Protein AF-A0A4U6MAI3-F1 (afdb_monomer_lite)

Sequence (96 aa):
IECAVLGNDHPQASTCGEIVLNSDFYAYDTKYIDDNGAKVVVPAAIAPEINDKIREIAIQAYQTLGCAGMARVDVFLTAENDVVINEINTLPGFTN

Foldseek 3Di:
DKWKWFAAPDIFIDFDKDWDAPDPDDDPCLVPPDPNGTDIGPRDPDDPVLRVVVRVVLVVVCVVVNAHGMWMWDWDQDPVRDTGTDDIGNDDDPDD

Radius of gyration: 13.42 Å; chains: 1; bounding box: 33×31×30 Å

Structure (mmCIF, N/CA/C/O backbone):
data_AF-A0A4U6MAI3-F1
#
_entry.id   AF-A0A4U6MAI3-F1
#
loop_
_atom_site.group_PDB
_atom_site.id
_atom_site.type_symbol
_atom_site.label_atom_id
_atom_site.label_alt_id
_atom_site.label_comp_id
_atom_site.label_asym_id
_atom_site.label_entity_id
_atom_site.label_seq_id
_atom_site.pdbx_PDB_ins_code
_atom_site.Cartn_x
_atom_site.Cartn_y
_atom_site.Cartn_z
_atom_site.occupancy
_atom_site.B_iso_or_equiv
_atom_site.auth_seq_id
_atom_site.auth_comp_id
_atom_site.auth_asym_id
_atom_site.auth_atom_id
_atom_site.pdbx_PDB_model_num
ATOM 1 N N . ILE A 1 1 ? -0.442 4.783 6.79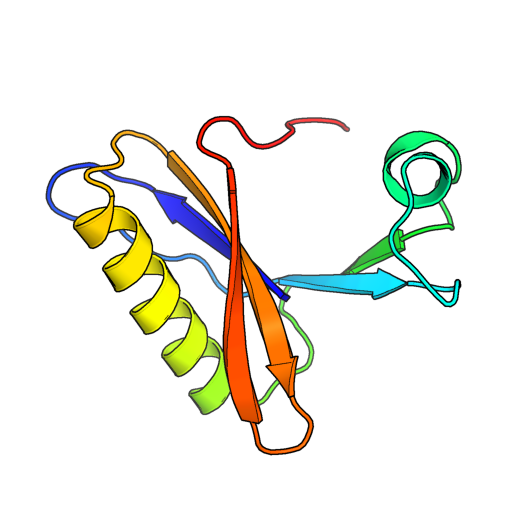9 1.00 96.38 1 ILE A N 1
ATOM 2 C CA . ILE A 1 1 ? -0.188 3.321 6.782 1.00 96.38 1 ILE A CA 1
ATOM 3 C C . ILE A 1 1 ? 0.348 2.960 5.407 1.00 96.38 1 ILE A C 1
ATOM 5 O O . ILE A 1 1 ? -0.144 3.506 4.430 1.00 96.38 1 ILE A O 1
ATOM 9 N N . GLU A 1 2 ? 1.343 2.088 5.325 1.00 97.38 2 GLU A N 1
ATOM 10 C CA . GLU A 1 2 ? 1.944 1.637 4.067 1.00 97.38 2 GLU A CA 1
ATOM 11 C C . GLU A 1 2 ? 1.771 0.122 3.909 1.00 97.38 2 GLU A C 1
ATOM 13 O O . GLU A 1 2 ? 1.900 -0.634 4.876 1.00 97.38 2 GLU A O 1
ATOM 18 N N . CYS A 1 3 ? 1.499 -0.334 2.688 1.00 98.56 3 CYS A N 1
ATOM 19 C CA . CYS A 1 3 ? 1.410 -1.750 2.343 1.00 98.56 3 CYS A CA 1
ATOM 20 C C . CYS A 1 3 ? 2.213 -2.027 1.066 1.00 98.56 3 CYS A C 1
ATOM 22 O O . CYS A 1 3 ? 2.007 -1.372 0.042 1.00 98.56 3 CYS A O 1
ATOM 24 N N . ALA A 1 4 ? 3.134 -2.992 1.110 1.00 98.62 4 ALA A N 1
ATOM 25 C CA . ALA A 1 4 ? 3.875 -3.412 -0.072 1.00 98.62 4 ALA A CA 1
ATOM 26 C C . ALA A 1 4 ? 3.076 -4.464 -0.847 1.00 98.62 4 ALA A C 1
ATO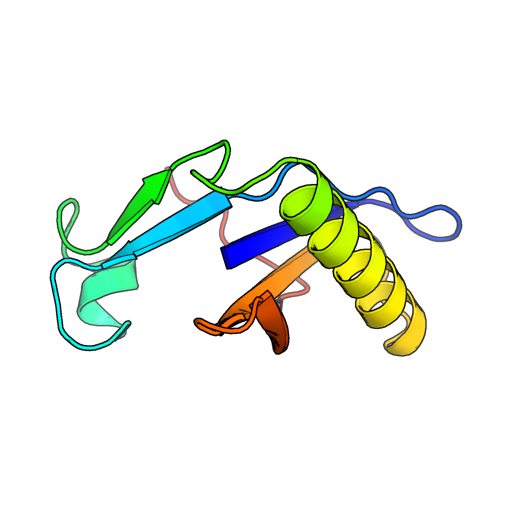M 28 O O . ALA A 1 4 ? 2.569 -5.425 -0.265 1.00 98.62 4 ALA A O 1
ATOM 29 N N . VAL A 1 5 ? 3.008 -4.303 -2.166 1.00 98.81 5 VAL A N 1
ATOM 30 C CA . VAL A 1 5 ? 2.404 -5.263 -3.091 1.00 98.81 5 VAL A CA 1
ATOM 31 C C . VAL A 1 5 ? 3.477 -5.756 -4.054 1.00 98.81 5 VAL A C 1
ATOM 33 O O . VAL A 1 5 ? 4.206 -4.955 -4.642 1.00 98.81 5 VAL A O 1
ATOM 36 N N . LEU A 1 6 ? 3.575 -7.074 -4.214 1.00 98.81 6 LEU A N 1
ATOM 37 C CA . LEU A 1 6 ? 4.536 -7.734 -5.096 1.00 98.81 6 LEU A CA 1
ATOM 38 C C . LEU A 1 6 ? 3.818 -8.727 -6.009 1.00 98.81 6 LEU A C 1
ATOM 40 O O . LEU A 1 6 ? 3.034 -9.549 -5.538 1.00 98.81 6 LEU A O 1
ATOM 44 N N . GLY A 1 7 ? 4.136 -8.699 -7.298 1.00 98.31 7 GLY A N 1
ATOM 45 C CA . GLY A 1 7 ? 3.668 -9.670 -8.280 1.00 98.31 7 GLY A CA 1
ATOM 46 C C . GLY A 1 7 ? 3.210 -9.031 -9.586 1.00 98.31 7 GLY A C 1
ATOM 47 O O . GLY A 1 7 ? 3.318 -7.829 -9.787 1.00 98.31 7 GLY A O 1
ATOM 48 N N . ASN A 1 8 ? 2.706 -9.881 -10.480 1.00 97.44 8 ASN A N 1
ATOM 49 C CA . ASN A 1 8 ? 2.093 -9.484 -11.748 1.00 97.44 8 ASN A CA 1
ATOM 50 C C . ASN A 1 8 ? 0.625 -9.944 -11.738 1.00 97.44 8 ASN A C 1
ATOM 52 O O . ASN A 1 8 ? -0.201 -9.319 -11.085 1.00 97.44 8 ASN A O 1
ATOM 56 N N . ASP A 1 9 ? 0.316 -11.093 -12.347 1.00 94.88 9 ASP A N 1
ATOM 57 C CA . ASP A 1 9 ? -1.055 -11.628 -12.453 1.00 94.88 9 ASP A CA 1
ATOM 58 C C . ASP A 1 9 ? -1.662 -12.061 -11.104 1.00 94.88 9 ASP A C 1
ATOM 60 O O . ASP A 1 9 ? -2.881 -12.065 -10.918 1.00 94.88 9 ASP A O 1
ATOM 64 N N . HIS A 1 10 ? -0.808 -12.422 -10.143 1.00 97.25 10 HIS A N 1
ATOM 65 C CA . HIS A 1 10 ? -1.193 -12.868 -8.803 1.00 97.25 10 HIS A CA 1
ATOM 66 C C . HIS A 1 10 ? -0.466 -12.040 -7.732 1.00 97.25 10 HIS A C 1
ATOM 68 O O . HIS A 1 10 ? 0.457 -12.548 -7.090 1.00 97.25 10 HIS A O 1
ATOM 74 N N . PRO A 1 11 ? -0.822 -10.752 -7.569 1.00 98.44 11 PRO A N 1
ATOM 75 C CA . PRO A 1 11 ? -0.152 -9.878 -6.619 1.00 98.44 11 PRO A CA 1
ATOM 76 C C . PRO A 1 11 ? -0.453 -10.296 -5.176 1.00 98.44 11 PRO A C 1
ATOM 78 O O . PRO A 1 11 ? -1.566 -10.708 -4.845 1.00 98.44 11 PRO A O 1
ATOM 81 N N . GLN A 1 12 ? 0.544 -10.168 -4.305 1.00 98.69 12 GLN A N 1
ATOM 82 C CA . GLN A 1 12 ? 0.436 -10.437 -2.875 1.00 98.69 12 GLN A CA 1
ATOM 83 C C . GLN A 1 12 ? 0.770 -9.183 -2.075 1.00 98.69 12 GLN A C 1
ATOM 85 O O . GLN A 1 12 ? 1.737 -8.486 -2.378 1.00 98.69 12 GLN A O 1
ATOM 90 N N . ALA A 1 13 ? -0.017 -8.928 -1.031 1.00 98.69 13 ALA A N 1
ATOM 91 C CA . ALA A 1 13 ? 0.200 -7.834 -0.094 1.00 98.69 13 ALA A CA 1
ATOM 92 C C . ALA A 1 13 ? 0.940 -8.305 1.167 1.00 98.69 13 ALA A C 1
ATOM 94 O O . ALA A 1 13 ? 0.558 -9.312 1.783 1.00 98.69 13 ALA A O 1
ATOM 95 N N . SER A 1 14 ? 1.953 -7.539 1.579 1.00 98.56 14 SER A N 1
ATOM 96 C CA . SER A 1 14 ? 2.666 -7.700 2.850 1.00 98.56 14 SER A CA 1
ATOM 97 C C . SER A 1 14 ? 1.763 -7.404 4.055 1.00 98.56 14 SER A C 1
ATOM 99 O O . SER A 1 14 ? 0.621 -6.973 3.907 1.00 98.56 14 SER A O 1
ATOM 101 N N . THR A 1 15 ? 2.282 -7.580 5.275 1.00 98.25 15 THR A N 1
ATOM 102 C CA . THR A 1 15 ? 1.689 -6.913 6.448 1.00 98.25 15 THR A CA 1
ATOM 103 C C . THR A 1 15 ? 1.807 -5.395 6.302 1.00 98.25 15 THR A C 1
ATOM 105 O O . THR A 1 15 ? 2.729 -4.912 5.636 1.00 98.25 15 THR A O 1
ATOM 108 N N . CYS A 1 16 ? 0.899 -4.646 6.922 1.00 98.38 16 CYS A N 1
ATOM 109 C CA . CYS A 1 16 ? 0.965 -3.190 6.927 1.00 98.38 16 CYS A CA 1
ATOM 110 C C . CYS A 1 16 ? 2.082 -2.684 7.849 1.00 98.38 16 CYS A C 1
ATOM 112 O O . CYS A 1 16 ? 2.334 -3.264 8.910 1.00 98.38 16 CYS A O 1
ATOM 114 N N . GLY A 1 17 ? 2.711 -1.583 7.449 1.00 97.38 17 GLY A N 1
ATOM 115 C CA . GLY A 1 17 ? 3.598 -0.766 8.270 1.00 97.38 17 GLY A CA 1
ATOM 116 C C . GLY A 1 17 ? 2.973 0.597 8.564 1.00 97.38 17 GLY A C 1
ATOM 117 O O . GLY A 1 17 ? 2.108 1.082 7.834 1.00 97.38 17 GLY A O 1
ATOM 118 N N . GLU A 1 18 ? 3.393 1.225 9.651 1.00 94.75 18 GLU A N 1
ATOM 119 C CA . GLU A 1 18 ? 2.945 2.557 10.036 1.00 94.75 18 GLU A CA 1
ATOM 120 C C . GLU A 1 18 ? 4.116 3.531 10.025 1.00 94.75 18 GLU A C 1
ATOM 122 O O . GLU A 1 18 ? 5.160 3.263 10.616 1.00 94.75 18 GLU A O 1
ATOM 127 N N . ILE A 1 19 ? 3.924 4.672 9.366 1.00 88.50 19 ILE A N 1
ATOM 128 C CA . ILE A 1 19 ? 4.818 5.815 9.497 1.00 88.50 19 ILE A CA 1
ATOM 129 C C . ILE A 1 19 ? 4.270 6.674 10.629 1.00 88.50 19 ILE A C 1
ATOM 131 O O . ILE A 1 19 ? 3.233 7.319 10.470 1.00 88.50 19 ILE A O 1
ATOM 135 N N . VAL A 1 20 ? 4.974 6.682 11.755 1.00 82.56 20 VAL A N 1
ATOM 136 C CA . VAL A 1 20 ? 4.669 7.548 12.893 1.00 82.56 20 VAL A CA 1
ATOM 137 C C . VAL A 1 20 ? 5.493 8.819 12.763 1.00 82.56 20 VAL A C 1
ATOM 139 O O . VAL A 1 20 ? 6.724 8.769 12.703 1.00 82.56 20 VAL A O 1
ATOM 142 N N . LEU A 1 21 ? 4.806 9.955 12.716 1.00 72.31 21 LEU A N 1
ATOM 143 C CA . LEU A 1 21 ? 5.410 11.274 12.582 1.00 72.31 21 LEU A CA 1
ATOM 144 C C . LEU A 1 21 ? 5.479 11.941 13.945 1.00 72.31 21 LEU A C 1
ATOM 146 O O . LEU A 1 21 ? 4.509 11.918 14.698 1.00 72.31 21 LEU A O 1
ATOM 150 N N . ASN A 1 22 ? 6.616 12.567 14.234 1.00 63.75 22 ASN A N 1
ATOM 151 C CA . ASN A 1 22 ? 6.774 13.414 15.417 1.00 63.75 22 ASN A CA 1
ATOM 152 C C . ASN A 1 22 ? 6.426 14.891 15.129 1.00 63.75 22 ASN A C 1
ATOM 154 O O . ASN A 1 22 ? 6.497 15.726 16.028 1.00 63.75 22 ASN A O 1
ATOM 158 N N . SER A 1 23 ? 6.058 15.213 13.884 1.00 59.06 23 SER A N 1
ATOM 159 C CA . SER A 1 23 ? 5.631 16.532 13.408 1.00 59.06 23 SER A CA 1
ATOM 160 C C . SER A 1 23 ? 4.189 16.494 12.889 1.00 59.06 23 SER A C 1
ATOM 162 O O . SER A 1 23 ? 3.663 15.432 12.558 1.00 59.06 23 SER A O 1
ATOM 164 N N . ASP A 1 24 ? 3.565 17.668 12.760 1.00 56.28 24 ASP A N 1
ATOM 165 C CA . ASP A 1 24 ? 2.175 17.799 12.297 1.00 56.28 24 ASP A CA 1
ATOM 166 C C . ASP A 1 24 ? 1.948 17.294 10.851 1.00 56.28 24 ASP A C 1
ATOM 168 O O . ASP A 1 24 ? 0.807 17.037 10.472 1.00 56.28 24 ASP A O 1
ATOM 172 N N . PHE A 1 25 ? 3.002 17.152 10.029 1.00 58.75 25 PHE A N 1
ATOM 173 C CA . PHE A 1 25 ? 2.905 16.745 8.619 1.00 58.75 25 PHE A CA 1
ATOM 174 C C . PHE A 1 25 ? 4.137 15.987 8.106 1.00 58.75 25 PHE A C 1
ATOM 176 O O . PHE A 1 25 ? 5.274 16.295 8.469 1.00 58.75 25 PHE A O 1
ATOM 183 N N . TYR A 1 26 ? 3.914 15.060 7.162 1.00 53.53 26 TYR A N 1
ATOM 184 C CA . TYR A 1 26 ? 4.982 14.304 6.499 1.00 53.53 26 TYR A CA 1
ATOM 185 C C . TYR A 1 26 ? 5.636 15.106 5.368 1.00 53.53 26 TYR A C 1
ATOM 187 O O . TYR A 1 26 ? 5.347 14.911 4.186 1.00 53.53 26 TYR A O 1
ATOM 195 N N . ALA A 1 27 ? 6.490 16.059 5.732 1.00 65.62 27 ALA A N 1
ATOM 196 C CA . ALA A 1 27 ? 7.227 16.880 4.778 1.00 65.62 27 ALA A CA 1
ATOM 197 C C . ALA A 1 27 ? 8.538 16.208 4.321 1.00 65.62 27 ALA A C 1
ATOM 199 O O . ALA A 1 27 ? 9.017 15.250 4.928 1.00 65.62 27 ALA A O 1
ATOM 200 N N . TYR A 1 28 ? 9.135 16.741 3.249 1.00 59.38 28 TYR A N 1
ATOM 201 C CA . TYR A 1 28 ? 10.408 16.280 2.675 1.00 59.38 28 TYR A CA 1
ATOM 202 C C . TYR A 1 28 ? 11.525 16.147 3.726 1.00 59.38 28 TYR A C 1
ATOM 204 O O . TYR A 1 28 ? 12.211 15.127 3.767 1.00 59.38 28 TYR A O 1
ATOM 212 N N . ASP A 1 29 ? 11.647 17.127 4.622 1.00 56.00 29 ASP A N 1
ATOM 213 C CA . ASP A 1 29 ? 12.675 17.139 5.669 1.00 56.00 29 ASP A CA 1
ATOM 214 C C . ASP A 1 29 ? 12.506 15.963 6.648 1.00 56.00 29 ASP A C 1
ATOM 216 O O . ASP A 1 29 ? 13.477 15.317 7.036 1.00 56.00 29 ASP A O 1
ATOM 220 N N . THR A 1 30 ? 11.260 15.607 6.970 1.00 55.81 30 THR A N 1
ATOM 221 C CA . THR A 1 30 ? 10.905 14.471 7.834 1.00 55.81 30 THR A CA 1
ATOM 222 C C . THR A 1 30 ? 11.110 13.115 7.144 1.00 55.81 30 THR A C 1
ATOM 224 O O . THR A 1 30 ? 11.328 12.116 7.821 1.00 55.81 30 THR A O 1
ATOM 227 N N . LYS A 1 31 ? 11.047 13.059 5.803 1.00 55.50 31 LYS A N 1
ATOM 228 C CA . LYS A 1 31 ? 11.297 11.834 5.017 1.00 55.50 31 LYS A CA 1
ATOM 229 C C . LYS A 1 31 ? 12.788 11.518 4.831 1.00 55.50 31 LYS A C 1
ATOM 231 O O . L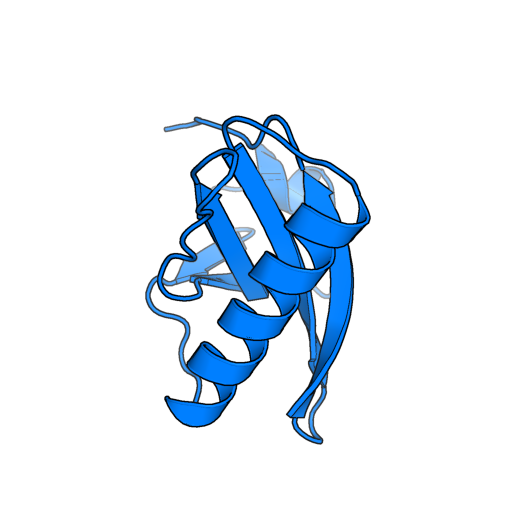YS A 1 31 ? 13.107 10.349 4.640 1.00 55.50 31 LYS A O 1
ATOM 236 N N . TYR A 1 32 ? 13.667 12.526 4.808 1.00 53.75 32 TYR A N 1
ATOM 237 C CA . TYR A 1 32 ? 15.035 12.351 4.288 1.00 53.75 32 TYR A CA 1
ATOM 238 C C . TYR A 1 32 ? 16.161 13.027 5.084 1.00 53.75 32 TYR A C 1
ATOM 240 O O . TYR A 1 32 ? 17.323 12.785 4.763 1.00 53.75 32 TYR A O 1
ATOM 248 N N . ILE A 1 33 ? 15.863 13.900 6.053 1.00 53.28 33 ILE A N 1
ATOM 249 C CA . ILE A 1 33 ? 16.886 14.719 6.735 1.00 53.28 33 ILE A CA 1
ATOM 250 C C . ILE A 1 33 ? 17.003 14.382 8.227 1.00 53.28 33 ILE A C 1
ATOM 252 O O . ILE A 1 33 ? 18.097 14.478 8.779 1.00 53.28 33 ILE A O 1
ATOM 256 N N . ASP A 1 34 ? 15.910 13.978 8.878 1.00 53.19 34 ASP A N 1
ATOM 257 C CA . ASP A 1 34 ? 15.900 13.649 10.306 1.00 53.19 34 ASP A CA 1
ATOM 258 C C . ASP A 1 34 ? 15.658 12.151 10.537 1.00 53.19 34 ASP A C 1
ATOM 260 O O . ASP A 1 34 ? 14.542 11.662 10.357 1.00 53.19 34 ASP A O 1
ATOM 264 N N . ASP A 1 35 ? 16.687 11.443 11.010 1.00 50.56 35 ASP A N 1
ATOM 265 C CA . ASP A 1 35 ? 16.609 10.033 11.424 1.00 50.56 35 ASP A CA 1
ATOM 266 C C . ASP A 1 35 ? 15.599 9.806 12.576 1.00 50.56 35 ASP A C 1
ATOM 268 O O . ASP A 1 35 ? 15.184 8.675 12.830 1.00 50.56 35 ASP A O 1
ATOM 272 N N . ASN A 1 36 ? 15.168 10.872 13.270 1.00 51.88 36 ASN A N 1
ATOM 273 C CA . ASN A 1 36 ? 14.097 10.856 14.275 1.00 51.88 36 ASN A CA 1
ATOM 274 C C . ASN A 1 36 ? 12.759 11.435 13.771 1.00 51.88 36 ASN A C 1
ATOM 276 O O . ASN A 1 36 ? 11.791 11.490 14.538 1.00 51.88 36 ASN A O 1
ATOM 280 N N . GLY A 1 37 ? 12.683 11.890 12.518 1.00 55.44 37 GLY A N 1
ATOM 281 C CA . GLY A 1 37 ? 11.530 12.616 11.981 1.00 55.44 37 GLY A CA 1
ATOM 282 C C . GLY A 1 37 ? 10.325 11.715 11.715 1.00 55.44 37 GLY A C 1
ATOM 283 O O . GLY A 1 37 ? 9.183 12.081 12.011 1.00 55.44 37 GLY A O 1
ATOM 284 N N . ALA A 1 38 ? 10.581 10.514 11.202 1.00 64.75 38 ALA A N 1
ATOM 285 C CA . ALA A 1 38 ? 9.566 9.510 10.938 1.00 64.75 38 ALA A CA 1
ATOM 286 C C . ALA A 1 38 ? 10.056 8.133 11.367 1.00 64.75 38 ALA A C 1
ATOM 288 O O . ALA A 1 38 ? 11.054 7.622 10.863 1.00 64.75 38 ALA A O 1
ATOM 289 N N . LYS A 1 39 ? 9.325 7.506 12.287 1.00 78.38 39 LYS A N 1
ATOM 290 C CA . LYS A 1 39 ? 9.593 6.130 12.689 1.00 78.38 39 LYS A CA 1
ATOM 291 C C . LYS A 1 39 ? 8.689 5.200 11.902 1.00 78.38 39 LYS A C 1
ATOM 293 O O . LYS A 1 39 ? 7.468 5.285 12.011 1.00 78.38 39 LYS A O 1
ATOM 298 N N . VAL A 1 40 ? 9.291 4.274 11.166 1.00 83.88 40 VAL A N 1
ATOM 299 C CA . VAL A 1 40 ? 8.550 3.183 10.533 1.00 83.88 40 VAL A CA 1
ATOM 300 C C . VAL A 1 40 ? 8.393 2.047 11.542 1.00 83.88 40 VAL A C 1
ATOM 302 O O . VAL A 1 40 ? 9.374 1.541 12.090 1.00 83.88 40 VAL A O 1
ATOM 305 N N . VAL A 1 41 ? 7.152 1.654 11.814 1.00 90.81 41 VAL A N 1
ATOM 306 C CA . VAL A 1 41 ? 6.807 0.533 12.691 1.00 90.81 41 VAL A CA 1
ATOM 307 C C . VAL A 1 41 ? 6.208 -0.582 11.844 1.00 90.81 41 VAL A C 1
ATOM 309 O O . VAL A 1 41 ? 5.205 -0.384 11.161 1.00 90.81 41 VAL A O 1
ATOM 312 N N . VAL A 1 42 ? 6.827 -1.762 11.890 1.00 93.06 42 VAL A N 1
ATOM 313 C CA . VAL A 1 42 ? 6.351 -2.961 11.189 1.00 93.06 42 VAL A CA 1
ATOM 314 C C . VAL A 1 42 ? 6.299 -4.129 12.184 1.00 93.06 42 VAL A C 1
ATOM 316 O O . VAL A 1 42 ? 7.338 -4.455 12.764 1.00 93.06 42 VAL A O 1
ATOM 319 N N . PRO A 1 43 ? 5.137 -4.782 12.382 1.00 95.38 43 PRO A N 1
ATOM 320 C CA . PRO A 1 43 ? 3.828 -4.459 11.798 1.00 95.38 43 PRO A CA 1
ATOM 321 C C . PRO A 1 43 ? 3.204 -3.188 12.407 1.00 95.38 43 PRO A C 1
ATOM 323 O O . PRO A 1 43 ? 3.521 -2.820 13.536 1.00 95.38 43 PRO A O 1
ATOM 326 N N . ALA A 1 44 ? 2.298 -2.541 11.668 1.00 95.88 44 ALA A N 1
ATOM 327 C CA . ALA A 1 44 ? 1.488 -1.424 12.158 1.00 95.88 44 ALA A CA 1
ATOM 328 C C . ALA A 1 44 ? 0.676 -1.820 13.406 1.00 95.88 44 ALA A C 1
ATOM 330 O O . ALA A 1 44 ? 0.176 -2.945 13.495 1.00 95.88 44 ALA A O 1
ATOM 331 N N . ALA A 1 45 ? 0.497 -0.891 14.349 1.00 94.44 45 ALA A N 1
ATOM 332 C CA . ALA A 1 45 ? -0.225 -1.131 15.601 1.00 94.44 45 ALA A CA 1
ATOM 333 C C . ALA A 1 45 ? -1.752 -1.010 15.419 1.00 94.44 45 ALA A C 1
ATOM 335 O O . ALA A 1 45 ? -2.414 -0.201 16.065 1.00 94.44 45 ALA A O 1
ATOM 336 N N . ILE A 1 46 ? -2.310 -1.823 14.522 1.00 96.06 46 ILE A N 1
ATOM 337 C CA . ILE A 1 46 ? -3.728 -1.827 14.141 1.00 96.06 46 ILE A CA 1
ATOM 338 C C . ILE A 1 46 ? -4.353 -3.206 14.355 1.00 96.06 46 ILE A C 1
ATOM 340 O O . ILE A 1 46 ? -3.654 -4.218 14.443 1.00 96.06 46 ILE A O 1
ATOM 344 N N . ALA A 1 47 ? -5.683 -3.255 14.438 1.00 97.62 47 ALA A N 1
ATOM 345 C CA . ALA A 1 47 ? -6.392 -4.519 14.585 1.00 97.62 47 ALA A CA 1
ATOM 346 C C . ALA A 1 47 ? -6.196 -5.414 13.337 1.00 97.62 47 ALA A C 1
ATOM 348 O O . ALA A 1 47 ? -6.125 -4.884 12.219 1.00 97.62 47 ALA A O 1
ATOM 349 N N . PRO A 1 48 ? -6.111 -6.751 13.490 1.00 97.94 48 PRO A N 1
ATOM 350 C CA . PRO A 1 48 ? -5.860 -7.670 12.375 1.00 97.94 48 PRO A CA 1
ATOM 351 C C . PRO A 1 48 ? -6.834 -7.508 11.201 1.00 97.94 48 PRO A C 1
ATOM 353 O O . PRO A 1 48 ? -6.418 -7.513 10.046 1.00 97.94 48 PRO A O 1
ATOM 356 N N . GLU A 1 49 ? -8.113 -7.276 11.488 1.00 98.19 49 GLU A N 1
ATOM 357 C CA . GLU A 1 49 ? -9.157 -7.054 10.490 1.00 98.19 49 GLU A CA 1
ATOM 358 C C . GLU A 1 49 ? -8.948 -5.769 9.675 1.00 98.19 49 GLU A C 1
ATOM 360 O O . GLU A 1 49 ? -9.271 -5.724 8.488 1.00 98.19 49 GLU A O 1
ATOM 365 N N . ILE A 1 50 ? -8.359 -4.730 10.278 1.00 98.38 50 ILE A N 1
ATOM 366 C CA . ILE A 1 50 ? -8.023 -3.486 9.577 1.00 98.38 50 ILE A CA 1
ATOM 367 C C . ILE A 1 50 ? -6.779 -3.686 8.717 1.00 98.38 50 ILE A C 1
ATOM 369 O O . ILE A 1 50 ? -6.737 -3.211 7.582 1.00 98.38 50 ILE A O 1
ATOM 373 N N . ASN A 1 51 ? -5.790 -4.433 9.215 1.00 98.62 51 ASN A N 1
ATOM 374 C CA . ASN A 1 51 ? -4.637 -4.829 8.414 1.00 98.62 51 ASN A CA 1
ATOM 375 C C . ASN A 1 51 ? -5.077 -5.601 7.160 1.00 98.62 51 ASN A C 1
ATOM 377 O O . ASN A 1 51 ? -4.631 -5.276 6.063 1.00 98.62 51 ASN A O 1
ATOM 381 N N . ASP A 1 52 ? -5.978 -6.574 7.297 1.00 98.62 52 ASP A N 1
ATOM 382 C CA . ASP A 1 52 ? -6.469 -7.351 6.156 1.00 98.62 52 ASP A CA 1
ATOM 383 C C . ASP A 1 52 ? -7.313 -6.504 5.192 1.00 98.62 52 ASP A C 1
ATOM 385 O O . ASP A 1 52 ? -7.090 -6.569 3.982 1.00 98.62 52 ASP A O 1
ATOM 389 N N . LYS A 1 53 ? -8.165 -5.603 5.705 1.00 98.62 53 LYS A N 1
ATOM 390 C CA . LYS A 1 53 ? -8.898 -4.622 4.882 1.00 98.62 53 LYS A CA 1
ATOM 391 C C . LYS A 1 53 ? -7.956 -3.757 4.036 1.00 98.62 53 LYS A C 1
ATOM 393 O O . LYS A 1 53 ? -8.193 -3.569 2.844 1.00 98.62 53 LYS A O 1
ATOM 398 N N . ILE A 1 54 ? -6.881 -3.225 4.625 1.00 98.75 54 ILE A N 1
ATOM 399 C CA . ILE A 1 54 ? -5.906 -2.395 3.897 1.00 98.75 54 ILE A CA 1
ATOM 400 C C . ILE A 1 54 ? -5.168 -3.224 2.838 1.00 98.75 54 ILE A C 1
ATOM 402 O O . ILE A 1 54 ? -4.970 -2.743 1.724 1.00 98.75 54 ILE A O 1
ATOM 406 N N . ARG A 1 55 ? -4.804 -4.474 3.148 1.00 98.88 55 ARG A N 1
ATOM 407 C CA . ARG A 1 55 ? -4.142 -5.389 2.202 1.00 98.88 55 ARG A CA 1
ATOM 408 C C . ARG A 1 55 ? -5.012 -5.697 0.987 1.00 98.88 55 ARG A C 1
ATOM 410 O O . ARG A 1 55 ? -4.513 -5.680 -0.137 1.00 98.88 55 ARG A O 1
ATOM 417 N N . GLU A 1 56 ? -6.304 -5.939 1.195 1.00 98.75 56 GLU A N 1
ATOM 418 C CA . GLU A 1 56 ? -7.267 -6.147 0.109 1.00 98.75 56 GLU A CA 1
ATOM 419 C C . GLU A 1 56 ? -7.393 -4.902 -0.776 1.00 98.75 56 GLU A C 1
ATOM 421 O O . GLU A 1 56 ? -7.288 -5.003 -2.000 1.00 98.75 56 GLU A O 1
ATOM 426 N N . ILE A 1 57 ? -7.532 -3.718 -0.170 1.00 98.75 57 ILE A N 1
ATOM 427 C CA . ILE A 1 57 ? -7.607 -2.440 -0.896 1.00 98.75 57 ILE A CA 1
ATOM 428 C C . ILE A 1 57 ? -6.315 -2.171 -1.678 1.00 98.75 57 ILE A C 1
ATOM 430 O O . ILE A 1 57 ? -6.376 -1.731 -2.825 1.00 98.75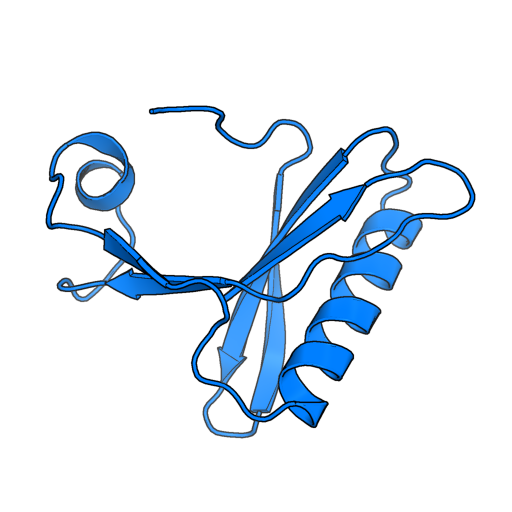 57 ILE A O 1
ATOM 434 N N . ALA A 1 58 ? -5.147 -2.474 -1.105 1.00 98.81 58 ALA A N 1
ATOM 435 C CA . ALA A 1 58 ? -3.862 -2.307 -1.778 1.00 98.81 58 ALA A CA 1
ATOM 436 C C . ALA A 1 58 ? -3.752 -3.191 -3.031 1.00 98.81 58 ALA A C 1
ATOM 438 O O . ALA A 1 58 ? -3.340 -2.706 -4.086 1.00 98.81 58 ALA A O 1
ATOM 439 N N . ILE A 1 59 ? -4.182 -4.458 -2.951 1.00 98.81 59 ILE A N 1
ATOM 440 C CA . ILE A 1 59 ? -4.242 -5.365 -4.109 1.00 98.81 59 ILE A CA 1
ATOM 441 C C . ILE A 1 59 ? -5.221 -4.837 -5.163 1.00 98.81 59 ILE A C 1
ATOM 443 O O . ILE A 1 59 ? -4.873 -4.775 -6.342 1.00 98.81 59 ILE A O 1
ATOM 447 N N . GLN A 1 60 ? -6.420 -4.415 -4.753 1.00 98.75 60 GLN A N 1
ATOM 448 C CA . GLN A 1 60 ? -7.422 -3.874 -5.674 1.00 98.75 60 GLN A CA 1
ATOM 449 C C . GLN A 1 60 ? -6.908 -2.633 -6.403 1.00 98.75 60 GLN A C 1
ATOM 451 O O . GLN A 1 60 ? -7.071 -2.524 -7.618 1.00 98.75 60 GLN A O 1
ATOM 456 N N . ALA A 1 61 ? -6.254 -1.714 -5.695 1.00 98.69 61 ALA A N 1
ATOM 457 C CA . ALA A 1 61 ? -5.699 -0.504 -6.284 1.00 98.69 61 ALA A CA 1
ATOM 458 C C . ALA A 1 61 ? -4.555 -0.817 -7.263 1.00 98.69 61 ALA A C 1
ATOM 460 O O . ALA A 1 61 ? -4.539 -0.300 -8.381 1.00 98.69 61 ALA A O 1
ATOM 461 N N . TYR A 1 62 ? -3.657 -1.729 -6.876 1.00 98.81 62 TYR A N 1
ATOM 462 C CA . TYR A 1 62 ? -2.565 -2.230 -7.714 1.00 98.81 62 TYR A CA 1
ATOM 463 C C . TYR A 1 62 ? -3.077 -2.824 -9.033 1.00 98.81 62 TYR A C 1
ATOM 465 O O . TYR A 1 62 ? -2.587 -2.485 -10.111 1.00 98.81 62 TYR A O 1
ATOM 473 N N . GLN A 1 63 ? -4.104 -3.675 -8.954 1.00 98.56 63 GLN A N 1
ATOM 474 C CA . GLN A 1 63 ? -4.739 -4.290 -10.121 1.00 98.56 63 GLN A CA 1
ATOM 475 C C . GLN A 1 63 ? -5.495 -3.264 -10.972 1.00 98.56 63 GLN A C 1
ATOM 477 O O . GLN A 1 63 ? -5.394 -3.291 -12.195 1.00 98.56 63 GLN A O 1
ATOM 482 N N . THR A 1 64 ? -6.218 -2.336 -10.338 1.00 98.50 64 THR A N 1
ATOM 483 C CA . THR A 1 64 ? -7.001 -1.295 -11.027 1.00 98.50 64 THR A CA 1
ATOM 484 C C . THR A 1 64 ? -6.114 -0.382 -11.872 1.00 98.50 64 THR A C 1
ATOM 486 O O . THR A 1 64 ? -6.502 0.002 -12.973 1.00 98.50 64 THR A O 1
ATOM 489 N N . LEU A 1 65 ? -4.911 -0.061 -11.386 1.00 98.19 65 LEU A N 1
ATOM 490 C CA . LEU A 1 65 ? -3.933 0.739 -12.127 1.00 98.19 65 LEU A CA 1
ATOM 491 C C . LEU A 1 65 ? -3.049 -0.079 -13.081 1.00 98.19 65 LEU A C 1
ATOM 493 O O . LEU A 1 65 ? -2.210 0.502 -13.767 1.00 98.19 65 LEU A O 1
ATOM 497 N N . GLY A 1 66 ? -3.219 -1.404 -13.142 1.00 98.06 66 GLY A N 1
ATOM 498 C CA . GLY A 1 66 ? -2.425 -2.274 -14.013 1.00 98.06 66 GLY A CA 1
ATOM 499 C C . GLY A 1 66 ? -0.937 -2.294 -13.659 1.00 98.06 66 GLY A C 1
ATOM 500 O O . GLY A 1 66 ? -0.093 -2.377 -14.552 1.00 98.06 66 GLY A O 1
ATOM 501 N N . CYS A 1 67 ? -0.600 -2.166 -12.373 1.00 98.31 67 CYS A N 1
ATOM 502 C CA . CYS A 1 67 ? 0.784 -2.241 -11.924 1.00 98.31 67 CYS A CA 1
ATOM 503 C C . CYS A 1 67 ? 1.382 -3.639 -12.182 1.00 98.31 67 CYS A C 1
ATOM 505 O O . CYS A 1 67 ? 0.672 -4.643 -12.231 1.00 98.31 67 CYS A O 1
ATOM 507 N N . ALA A 1 68 ? 2.708 -3.695 -12.328 1.00 98.31 68 ALA A N 1
ATOM 508 C CA . ALA A 1 68 ? 3.474 -4.931 -12.471 1.00 98.31 68 ALA A CA 1
ATOM 509 C C . ALA A 1 68 ? 4.800 -4.832 -11.701 1.00 98.31 68 ALA A C 1
ATOM 511 O O . ALA A 1 68 ? 5.331 -3.740 -11.484 1.00 98.31 68 ALA A O 1
ATOM 512 N N . GLY A 1 69 ? 5.341 -5.972 -11.276 1.00 98.50 69 GLY A N 1
ATOM 513 C CA . GLY A 1 69 ? 6.532 -6.052 -10.440 1.00 98.50 69 GLY A CA 1
ATOM 514 C C . GLY A 1 69 ? 6.214 -5.757 -8.979 1.00 98.50 69 GLY A C 1
ATOM 515 O O . GLY A 1 69 ? 5.937 -6.676 -8.214 1.00 98.50 69 GLY A O 1
ATOM 516 N N . MET A 1 70 ? 6.278 -4.486 -8.577 1.00 98.56 70 MET A N 1
ATOM 517 C CA . MET A 1 70 ? 6.066 -4.068 -7.188 1.00 98.56 70 MET A CA 1
ATOM 518 C C . MET A 1 70 ? 5.455 -2.673 -7.093 1.00 98.56 70 MET A C 1
ATOM 520 O O . MET A 1 70 ? 5.584 -1.864 -8.008 1.00 98.56 70 MET A O 1
ATOM 524 N N . ALA A 1 71 ? 4.802 -2.393 -5.972 1.00 98.69 71 ALA A N 1
ATOM 525 C CA . ALA A 1 71 ? 4.465 -1.039 -5.564 1.00 98.69 71 ALA A CA 1
ATOM 526 C C . ALA A 1 71 ? 4.348 -0.960 -4.042 1.00 98.69 71 ALA A C 1
ATOM 528 O O . ALA A 1 71 ? 4.078 -1.959 -3.373 1.00 98.69 71 ALA A O 1
ATOM 529 N N . ARG A 1 72 ? 4.495 0.246 -3.499 1.00 98.69 72 ARG A N 1
ATOM 530 C CA . ARG A 1 72 ? 4.049 0.565 -2.144 1.00 98.69 72 ARG A CA 1
ATOM 531 C C . ARG A 1 72 ? 2.777 1.397 -2.239 1.00 98.69 72 ARG A C 1
ATOM 533 O O . ARG A 1 72 ? 2.754 2.403 -2.948 1.00 98.69 72 ARG A O 1
ATOM 540 N N . VAL A 1 73 ? 1.719 0.931 -1.589 1.00 98.62 73 VAL A N 1
ATOM 541 C CA . VAL A 1 73 ? 0.429 1.614 -1.516 1.00 98.62 73 VAL A CA 1
ATOM 542 C C . VAL A 1 73 ? 0.341 2.289 -0.158 1.00 98.62 73 VAL A C 1
ATOM 544 O O . VAL A 1 73 ? 0.319 1.617 0.877 1.00 98.62 73 VAL A O 1
ATOM 547 N N . ASP A 1 74 ? 0.276 3.614 -0.175 1.00 98.12 74 ASP A N 1
ATOM 548 C CA . ASP A 1 74 ? 0.239 4.433 1.026 1.00 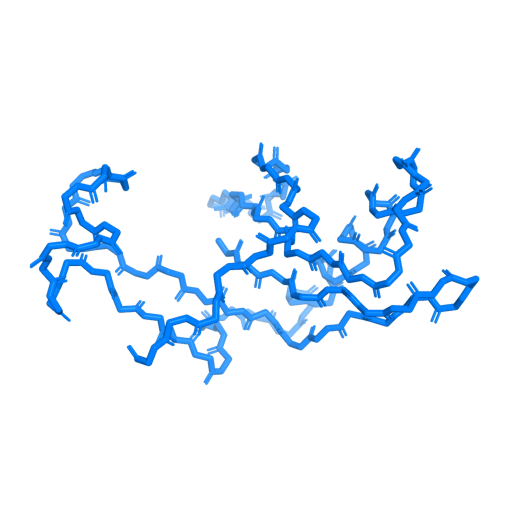98.12 74 ASP A CA 1
ATOM 549 C C . ASP A 1 74 ? -1.207 4.907 1.225 1.00 98.12 74 ASP A C 1
ATOM 551 O O . ASP A 1 74 ? -1.851 5.424 0.307 1.00 98.12 74 ASP A O 1
ATOM 555 N N . VAL A 1 75 ? -1.746 4.702 2.425 1.00 98.38 75 VAL A N 1
ATOM 556 C CA . VAL A 1 75 ? -3.140 5.009 2.768 1.00 98.38 75 VAL A CA 1
ATOM 557 C C . VAL A 1 75 ? -3.233 5.826 4.050 1.00 98.38 75 VAL A C 1
ATOM 559 O O . VAL A 1 75 ? -2.424 5.678 4.979 1.00 98.38 75 VAL A O 1
ATOM 562 N N . PHE A 1 76 ? -4.278 6.641 4.132 1.00 97.44 76 PHE A N 1
ATOM 563 C CA . PHE A 1 76 ? -4.763 7.200 5.385 1.00 97.44 76 PHE A CA 1
ATOM 564 C C . PHE A 1 76 ? -5.811 6.260 5.986 1.00 97.44 76 PHE A C 1
ATOM 566 O O . PHE A 1 76 ? -6.715 5.806 5.285 1.00 97.44 76 PHE A O 1
ATOM 573 N N . LEU A 1 77 ? -5.673 5.975 7.281 1.00 96.94 77 LEU A N 1
ATOM 574 C CA . LEU A 1 77 ? -6.677 5.282 8.083 1.00 96.94 77 LEU A CA 1
ATOM 575 C C . LEU A 1 77 ? -7.347 6.327 8.982 1.00 96.94 77 LEU A C 1
ATOM 577 O O . LEU A 1 77 ? -6.656 6.987 9.758 1.00 96.94 77 LEU A O 1
ATOM 581 N N . THR A 1 78 ? -8.657 6.518 8.845 1.00 96.06 78 THR A N 1
ATOM 582 C CA . THR A 1 78 ? -9.409 7.484 9.662 1.00 96.06 78 THR A CA 1
ATOM 583 C C . THR A 1 78 ? -9.736 6.916 11.045 1.00 96.06 78 THR A C 1
ATOM 585 O O . THR A 1 78 ? -9.588 5.717 11.290 1.00 96.06 78 THR A O 1
ATOM 588 N N . ALA A 1 79 ? -10.230 7.764 11.954 1.00 93.56 79 ALA A N 1
ATOM 589 C CA . ALA A 1 79 ? -10.676 7.337 13.283 1.00 93.56 79 ALA A CA 1
ATOM 590 C C . ALA A 1 79 ? -11.862 6.350 13.227 1.00 93.56 79 ALA A C 1
ATOM 592 O O . ALA A 1 79 ? -12.022 5.511 14.111 1.00 93.56 79 ALA A O 1
ATOM 593 N N . GLU A 1 80 ? -12.664 6.415 12.165 1.00 96.56 80 GLU A N 1
ATOM 594 C CA . GLU A 1 80 ? -13.793 5.526 11.880 1.00 96.56 80 GLU A CA 1
ATOM 595 C C . GLU A 1 80 ? -13.365 4.219 11.184 1.00 96.56 80 GLU A C 1
ATOM 597 O O . GLU A 1 80 ? -14.209 3.387 10.852 1.00 96.56 80 GLU A O 1
ATOM 602 N N . ASN A 1 81 ? -12.057 4.004 10.999 1.00 95.50 81 ASN A N 1
ATOM 603 C CA . ASN A 1 81 ? -11.459 2.895 10.253 1.00 95.50 81 ASN A CA 1
ATOM 604 C C . ASN A 1 81 ? -11.786 2.881 8.748 1.00 95.50 81 ASN A C 1
ATOM 606 O O . ASN A 1 81 ? -11.774 1.819 8.102 1.00 95.50 81 ASN A O 1
ATOM 610 N N . ASP A 1 82 ? -12.045 4.050 8.164 1.00 97.44 82 ASP A N 1
ATOM 611 C CA . ASP A 1 82 ? -12.101 4.198 6.715 1.00 97.44 82 ASP A CA 1
ATOM 612 C C . ASP A 1 82 ? -10.693 4.287 6.133 1.00 97.44 82 ASP A C 1
ATOM 614 O O . ASP A 1 82 ? -9.781 4.866 6.723 1.00 97.44 82 ASP A O 1
ATOM 618 N N . VAL A 1 83 ? -10.514 3.671 4.966 1.00 98.25 83 VAL A N 1
ATOM 619 C CA . VAL A 1 83 ? -9.227 3.590 4.276 1.00 98.25 83 VAL A CA 1
ATOM 620 C C . VAL A 1 83 ? -9.310 4.456 3.031 1.00 98.25 83 VAL A C 1
ATOM 622 O O . VAL A 1 83 ? -10.104 4.182 2.131 1.00 98.25 83 VAL A O 1
ATOM 625 N N . VAL A 1 84 ? -8.477 5.490 2.977 1.00 98.31 84 VAL A N 1
ATOM 626 C CA . VAL A 1 84 ? -8.378 6.405 1.839 1.00 98.31 84 VAL A CA 1
ATOM 627 C C . VAL A 1 84 ? -7.005 6.234 1.206 1.00 98.31 84 VAL A C 1
ATOM 629 O O . VAL A 1 84 ? -5.987 6.423 1.871 1.00 98.31 84 VAL A O 1
ATOM 632 N N . ILE A 1 85 ? -6.963 5.867 -0.075 1.00 98.38 85 ILE A N 1
ATOM 633 C CA . ILE A 1 85 ? -5.702 5.749 -0.816 1.00 98.38 85 ILE A CA 1
ATOM 634 C C . ILE A 1 85 ? -5.101 7.146 -0.975 1.00 98.38 85 ILE A C 1
ATOM 636 O O . ILE A 1 85 ? -5.758 8.041 -1.504 1.00 98.38 85 ILE A O 1
ATOM 640 N N . ASN A 1 86 ? -3.861 7.315 -0.516 1.00 97.75 86 ASN A N 1
ATOM 641 C CA . ASN A 1 86 ? -3.103 8.547 -0.685 1.00 97.75 86 ASN A CA 1
ATOM 642 C C . ASN A 1 86 ? -2.300 8.504 -1.990 1.00 97.75 86 ASN A C 1
ATOM 644 O O . ASN A 1 86 ? -2.530 9.302 -2.893 1.00 97.75 86 ASN A O 1
ATOM 648 N N . GLU A 1 87 ? -1.385 7.539 -2.106 1.00 97.69 87 GLU A N 1
ATOM 649 C CA . GLU A 1 87 ? -0.515 7.394 -3.275 1.00 97.69 87 GLU A CA 1
ATOM 650 C C . GLU A 1 87 ? -0.123 5.935 -3.535 1.00 97.69 87 GLU A C 1
ATOM 652 O O . GLU A 1 87 ? -0.214 5.072 -2.659 1.00 97.69 87 GLU A O 1
ATOM 657 N N . ILE A 1 88 ? 0.306 5.662 -4.770 1.00 98.31 88 ILE A N 1
ATOM 658 C CA . ILE A 1 88 ? 0.812 4.357 -5.205 1.00 98.31 88 ILE A CA 1
ATOM 659 C C . ILE A 1 88 ? 2.169 4.581 -5.862 1.00 98.31 88 ILE A C 1
ATOM 661 O O . ILE A 1 88 ? 2.274 5.186 -6.928 1.00 98.31 88 ILE A O 1
ATOM 665 N N . ASN A 1 89 ? 3.211 4.074 -5.213 1.00 98.19 89 ASN A N 1
ATOM 666 C CA . ASN A 1 89 ? 4.600 4.251 -5.606 1.00 98.19 89 ASN A CA 1
ATOM 667 C C . ASN A 1 89 ? 5.106 2.983 -6.302 1.00 98.19 89 ASN A C 1
ATOM 669 O O . ASN A 1 89 ? 5.365 1.981 -5.639 1.00 98.19 89 ASN A O 1
ATOM 673 N N . THR A 1 90 ? 5.269 3.010 -7.628 1.00 97.75 90 THR A N 1
ATOM 674 C CA . THR A 1 90 ? 5.732 1.850 -8.426 1.00 97.75 90 THR A CA 1
ATOM 675 C C . THR A 1 90 ? 7.232 1.569 -8.286 1.00 97.75 90 THR A C 1
ATOM 677 O O . THR A 1 90 ? 7.689 0.461 -8.553 1.00 97.75 90 THR A O 1
ATOM 680 N N . LEU A 1 91 ? 8.004 2.560 -7.834 1.00 96.50 91 LEU A N 1
ATOM 681 C CA . LEU A 1 91 ? 9.426 2.445 -7.503 1.00 96.50 91 LEU A CA 1
ATOM 682 C C . LEU A 1 91 ? 9.660 3.023 -6.098 1.00 96.50 91 LEU A C 1
ATOM 684 O O . LEU A 1 91 ? 10.115 4.162 -5.972 1.00 96.50 91 LEU A O 1
ATOM 688 N N . PRO A 1 92 ? 9.285 2.288 -5.034 1.00 93.56 92 PRO A N 1
ATOM 689 C CA . PRO A 1 92 ? 9.479 2.756 -3.667 1.00 93.56 92 PRO A CA 1
ATOM 690 C C . PRO A 1 92 ? 10.972 2.840 -3.313 1.00 93.56 92 PRO A C 1
ATOM 692 O O . PRO A 1 92 ? 11.820 2.241 -3.974 1.00 93.56 92 PRO A O 1
ATOM 695 N N . GLY A 1 93 ? 11.298 3.602 -2.267 1.00 88.50 93 GLY A N 1
ATOM 696 C CA . GLY A 1 93 ? 12.677 3.765 -1.802 1.00 88.50 93 GLY A CA 1
ATOM 697 C C . GLY A 1 93 ? 13.268 2.476 -1.221 1.00 88.50 93 GLY A C 1
ATOM 698 O O . GLY A 1 93 ? 12.585 1.741 -0.514 1.00 88.50 93 GLY A O 1
ATOM 699 N N . PHE A 1 94 ? 14.556 2.249 -1.489 1.00 88.88 94 PHE A N 1
ATOM 700 C CA . PHE A 1 94 ? 15.383 1.172 -0.923 1.00 88.88 94 PHE A CA 1
ATOM 701 C C . PHE A 1 94 ? 16.582 1.773 -0.171 1.00 88.88 94 PHE A C 1
ATOM 703 O O . PHE A 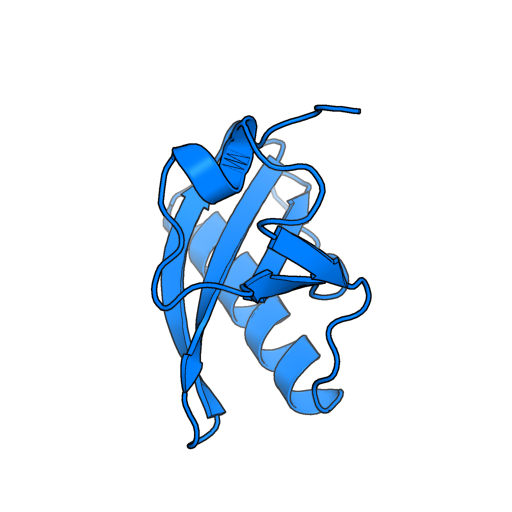1 94 ? 17.733 1.405 -0.402 1.00 88.88 94 PHE A O 1
ATOM 710 N N . THR A 1 95 ? 16.329 2.793 0.646 1.00 77.19 95 THR A N 1
ATOM 711 C CA . THR A 1 95 ? 17.359 3.434 1.474 1.00 77.19 95 THR A CA 1
ATOM 712 C C . THR A 1 95 ? 17.686 2.557 2.686 1.00 77.19 95 THR A C 1
ATOM 714 O O . THR A 1 95 ? 16.850 1.755 3.103 1.00 77.19 95 THR A O 1
ATOM 717 N N . ASN A 1 96 ? 18.910 2.685 3.210 1.00 47.91 96 ASN A N 1
ATOM 718 C CA . ASN A 1 96 ? 19.336 2.009 4.442 1.00 47.91 96 ASN A CA 1
ATOM 719 C C . ASN A 1 96 ? 18.818 2.730 5.682 1.00 47.91 96 ASN A C 1
ATOM 721 O O . ASN A 1 96 ? 18.718 3.974 5.603 1.00 47.91 96 ASN A O 1
#

pLDDT: mean 88.59, std 16.29, range [47.91, 98.88]

Secondary structure (DSSP, 8-state):
-EEEEEESSS-EE---BEEEESSSS--HHHHHT-TTTEEEESS-SS-HHHHHHHHHHHHHHHHHTT--EEEEEEEEE-TT--EEEEEEESS-----